Protein AF-A0A7W0MCD3-F1 (afdb_monomer_lite)

Structure (mmCIF, N/CA/C/O backbone):
data_AF-A0A7W0MCD3-F1
#
_entry.id   AF-A0A7W0MCD3-F1
#
loop_
_atom_site.group_PDB
_atom_site.id
_atom_site.type_symbol
_atom_site.label_atom_id
_atom_site.label_alt_id
_atom_site.label_comp_id
_atom_site.label_asym_id
_atom_site.label_entity_id
_atom_site.label_seq_id
_atom_site.pdbx_PDB_ins_code
_atom_site.Cartn_x
_atom_site.Cartn_y
_atom_site.Cartn_z
_atom_site.occupancy
_atom_site.B_iso_or_equiv
_atom_site.auth_seq_id
_atom_site.auth_comp_id
_atom_site.auth_asym_id
_atom_site.auth_atom_id
_atom_site.pdbx_PDB_model_num
ATOM 1 N N . MET A 1 1 ? 11.707 -10.683 2.579 1.00 75.00 1 MET A N 1
ATOM 2 C CA . MET A 1 1 ? 10.953 -9.428 2.777 1.00 75.00 1 MET A CA 1
ATOM 3 C C . MET A 1 1 ? 10.479 -8.941 1.427 1.00 75.00 1 MET A C 1
ATOM 5 O O . MET A 1 1 ? 11.231 -9.058 0.465 1.00 75.00 1 MET A O 1
ATOM 9 N N . ALA A 1 2 ? 9.241 -8.470 1.357 1.00 84.31 2 ALA A N 1
ATOM 10 C CA . ALA A 1 2 ? 8.635 -7.922 0.151 1.00 84.31 2 ALA A CA 1
ATOM 11 C C . ALA A 1 2 ? 8.062 -6.533 0.454 1.00 84.31 2 ALA A C 1
ATOM 13 O O . ALA A 1 2 ? 7.789 -6.209 1.611 1.00 84.31 2 ALA A O 1
ATOM 14 N N . THR A 1 3 ? 7.924 -5.722 -0.591 1.00 87.56 3 THR A N 1
ATOM 15 C CA . THR A 1 3 ? 7.435 -4.350 -0.483 1.00 87.56 3 THR A CA 1
ATOM 16 C C . THR A 1 3 ? 5.971 -4.292 -0.901 1.00 87.56 3 THR A C 1
ATOM 18 O O . THR A 1 3 ? 5.603 -4.843 -1.938 1.00 87.56 3 THR A O 1
ATOM 21 N N . PHE A 1 4 ? 5.144 -3.595 -0.127 1.00 87.81 4 PHE A N 1
ATOM 22 C CA . PHE A 1 4 ? 3.702 -3.495 -0.341 1.00 87.81 4 PHE A CA 1
ATOM 23 C C . PHE A 1 4 ? 3.248 -2.042 -0.305 1.00 87.81 4 PHE A C 1
ATOM 25 O O . PHE A 1 4 ? 3.748 -1.241 0.491 1.00 87.81 4 PHE A O 1
ATOM 32 N N . PHE A 1 5 ? 2.257 -1.718 -1.133 1.00 87.69 5 PHE A N 1
ATOM 33 C CA . PHE A 1 5 ? 1.532 -0.459 -1.046 1.00 87.69 5 PHE A CA 1
ATOM 34 C C . PHE A 1 5 ? 0.302 -0.646 -0.157 1.00 87.69 5 PHE A C 1
ATOM 36 O O . PHE A 1 5 ? -0.520 -1.525 -0.405 1.00 87.69 5 PHE A O 1
ATOM 43 N N . VAL A 1 6 ? 0.168 0.168 0.883 1.00 86.50 6 VAL A N 1
ATOM 44 C CA . VAL A 1 6 ? -0.907 0.060 1.875 1.00 86.50 6 VAL A CA 1
ATOM 45 C C . VAL A 1 6 ? -1.750 1.321 1.849 1.00 86.50 6 VAL A C 1
ATOM 47 O O . VAL A 1 6 ? -1.226 2.436 1.923 1.00 86.50 6 VAL A O 1
ATOM 50 N N . VAL A 1 7 ? -3.064 1.126 1.769 1.00 87.00 7 VAL A N 1
ATOM 51 C CA . VAL A 1 7 ? -4.065 2.187 1.845 1.00 87.00 7 VAL A CA 1
ATOM 52 C C . VAL A 1 7 ? -4.805 2.087 3.166 1.00 87.00 7 VAL A C 1
ATOM 54 O O . VAL A 1 7 ? -5.265 1.019 3.565 1.00 87.00 7 VAL A O 1
ATOM 57 N N . LEU A 1 8 ? -4.930 3.222 3.836 1.00 84.75 8 LEU A N 1
ATOM 58 C CA . LEU A 1 8 ? -5.547 3.350 5.143 1.00 84.75 8 LEU A CA 1
ATOM 59 C C . LEU A 1 8 ? -6.934 3.971 5.027 1.00 84.75 8 LEU A C 1
ATOM 61 O O . LEU A 1 8 ? -7.199 4.842 4.182 1.00 84.75 8 LEU A O 1
ATOM 65 N N . ASP A 1 9 ? -7.811 3.541 5.923 1.00 78.81 9 ASP A N 1
ATOM 66 C CA . ASP A 1 9 ? -9.093 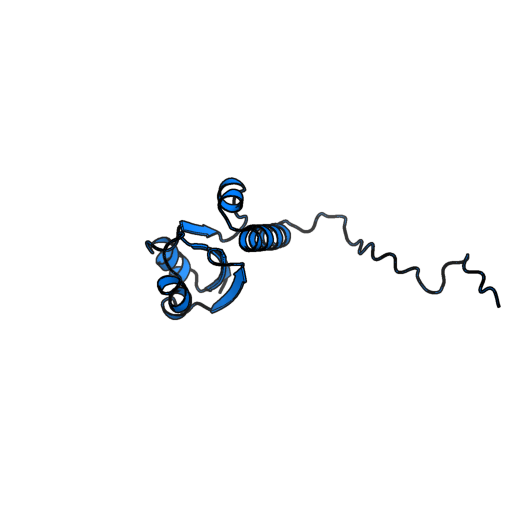4.195 6.120 1.00 78.81 9 ASP A CA 1
ATOM 67 C C . ASP A 1 9 ? -8.891 5.628 6.659 1.00 78.81 9 ASP A C 1
ATOM 69 O O . ASP A 1 9 ? -7.862 5.946 7.256 1.00 78.81 9 ASP A O 1
ATOM 73 N N . ALA A 1 10 ? -9.831 6.536 6.393 1.00 63.09 10 ALA A N 1
ATOM 74 C CA . ALA A 1 10 ? -9.677 7.974 6.655 1.00 63.09 10 ALA A CA 1
ATOM 75 C C . ALA A 1 10 ? -9.613 8.357 8.155 1.00 63.09 10 ALA A C 1
ATOM 77 O O . ALA A 1 10 ? -9.401 9.527 8.484 1.00 63.09 10 ALA A O 1
ATOM 78 N N . SER A 1 11 ? -9.790 7.392 9.060 1.00 55.97 11 SER A N 1
ATOM 79 C CA . SER A 1 11 ? -9.863 7.588 10.514 1.00 55.97 11 SER A CA 1
ATOM 80 C C . SER A 1 11 ? -8.472 7.736 11.181 1.00 55.97 11 SER A C 1
ATOM 82 O O . SER A 1 11 ? -7.464 7.288 10.639 1.00 55.97 11 SER A O 1
ATOM 84 N N . PRO A 1 12 ? -8.363 8.445 12.326 1.00 50.53 12 PRO A N 1
ATOM 85 C CA . PRO A 1 12 ? -7.273 9.385 12.599 1.00 50.53 12 PRO A CA 1
ATOM 86 C C . PRO A 1 12 ? -5.869 8.787 12.782 1.00 50.53 12 PRO A C 1
ATOM 88 O O . PRO A 1 12 ? -5.656 7.676 13.264 1.00 50.53 12 PRO A O 1
ATOM 91 N N . SER A 1 13 ? -4.903 9.648 12.458 1.00 52.38 13 SER A N 1
ATOM 92 C CA . SER A 1 13 ? -3.438 9.524 12.388 1.00 52.38 13 SER A CA 1
ATOM 93 C C . SER A 1 13 ? -2.691 8.764 13.496 1.00 52.38 13 SER A C 1
ATOM 95 O O . SER A 1 13 ? -1.501 8.508 13.313 1.00 52.38 13 SER A O 1
ATOM 97 N N . GLN A 1 14 ? -3.330 8.383 14.605 1.00 50.72 14 GLN A N 1
ATOM 98 C CA . GLN A 1 14 ? -2.691 7.600 15.671 1.00 50.72 14 GLN A CA 1
ATOM 99 C C . GLN A 1 14 ? -2.630 6.099 15.375 1.00 50.72 14 GLN A C 1
ATOM 101 O O . GLN A 1 14 ? -1.628 5.473 15.709 1.00 50.72 14 GLN A O 1
ATOM 106 N N . ALA A 1 15 ? -3.629 5.525 14.694 1.00 52.88 15 ALA A N 1
ATOM 107 C CA . ALA A 1 15 ? -3.581 4.107 14.321 1.00 52.88 15 ALA A CA 1
ATOM 108 C C . ALA A 1 15 ? -2.433 3.827 13.333 1.00 52.88 15 ALA A C 1
ATOM 110 O O . ALA A 1 15 ? -1.810 2.775 13.362 1.00 52.88 15 ALA A O 1
ATOM 111 N N . VAL A 1 16 ? -2.109 4.816 12.499 1.00 55.31 16 VAL A N 1
ATOM 112 C CA . VAL A 1 16 ? -1.177 4.704 11.372 1.00 55.31 16 VAL A CA 1
ATOM 113 C C . VAL A 1 16 ? 0.289 4.596 11.794 1.00 55.31 16 VAL A C 1
ATOM 115 O O . VAL A 1 16 ? 1.048 3.848 11.182 1.00 55.31 16 VAL A O 1
ATOM 118 N N . SER A 1 17 ? 0.704 5.334 12.826 1.00 55.50 17 SER A N 1
ATOM 119 C CA . SER A 1 17 ? 2.122 5.412 13.205 1.00 55.50 17 SER A CA 1
ATOM 120 C C . SER A 1 17 ? 2.658 4.125 13.841 1.00 55.50 17 SER A C 1
ATOM 122 O O . SER A 1 17 ? 3.862 3.899 13.788 1.00 55.50 17 SER A O 1
ATOM 124 N N . ASN A 1 18 ? 1.785 3.260 14.370 1.00 62.53 18 ASN A N 1
ATOM 125 C CA . ASN A 1 18 ? 2.191 2.021 15.042 1.00 62.53 18 ASN A CA 1
ATOM 126 C C . ASN A 1 18 ? 1.988 0.757 14.198 1.00 62.53 18 ASN A C 1
ATOM 128 O O . ASN A 1 18 ? 2.484 -0.293 14.581 1.00 62.53 18 ASN A O 1
ATOM 132 N N . ILE A 1 19 ? 1.314 0.836 13.044 1.00 67.06 19 ILE A N 1
ATOM 133 C CA . ILE A 1 19 ? 1.012 -0.351 12.227 1.00 67.06 19 ILE A CA 1
ATOM 134 C C . ILE A 1 19 ? 2.285 -1.090 11.801 1.00 67.06 19 ILE A C 1
ATOM 136 O O . ILE A 1 19 ? 2.340 -2.305 11.918 1.00 67.06 19 ILE A O 1
ATOM 140 N N . ALA A 1 20 ? 3.314 -0.375 11.342 1.00 64.25 20 ALA A N 1
ATOM 141 C CA . ALA A 1 20 ? 4.553 -1.014 10.899 1.00 64.25 20 ALA A CA 1
ATOM 142 C C . ALA A 1 20 ? 5.360 -1.612 12.063 1.00 64.25 20 ALA A C 1
ATOM 144 O O . ALA A 1 20 ? 5.896 -2.705 11.926 1.00 64.25 20 ALA A O 1
ATOM 145 N N . ALA A 1 21 ? 5.391 -0.936 13.216 1.00 67.31 21 ALA A N 1
ATOM 146 C CA . ALA A 1 21 ? 6.069 -1.449 14.406 1.00 67.31 21 ALA A CA 1
ATOM 147 C C . ALA A 1 21 ? 5.410 -2.728 14.951 1.00 67.31 21 ALA A C 1
ATOM 149 O O . ALA A 1 21 ? 6.092 -3.577 15.510 1.00 67.31 21 ALA A O 1
ATOM 150 N N . ASP A 1 22 ? 4.097 -2.866 14.770 1.00 70.31 22 ASP A N 1
ATOM 151 C CA . ASP A 1 22 ? 3.305 -3.973 15.310 1.00 70.31 22 ASP A CA 1
ATOM 152 C C . ASP A 1 22 ? 3.381 -5.256 14.460 1.00 70.31 22 ASP A C 1
ATOM 154 O O . ASP A 1 22 ? 3.079 -6.333 14.955 1.00 70.31 22 ASP A O 1
ATOM 158 N N . ILE A 1 23 ? 3.791 -5.152 13.190 1.00 71.88 23 ILE A N 1
ATOM 159 C CA . ILE A 1 23 ? 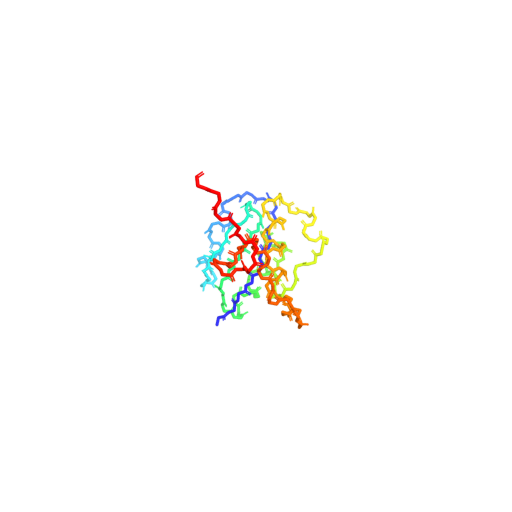3.853 -6.272 12.227 1.00 71.88 23 ILE A CA 1
ATOM 160 C C . ILE A 1 23 ? 5.284 -6.622 11.792 1.00 71.88 23 ILE A C 1
ATOM 162 O O . ILE A 1 23 ? 5.482 -7.184 10.716 1.00 71.88 23 ILE A O 1
ATOM 166 N N . ASP A 1 24 ? 6.285 -6.232 12.590 1.00 76.56 24 ASP A N 1
ATOM 167 C CA . ASP A 1 24 ? 7.717 -6.352 12.252 1.00 76.56 24 ASP A CA 1
ATOM 168 C C . ASP A 1 24 ? 8.038 -5.812 10.838 1.00 76.56 24 ASP A C 1
ATOM 170 O O . ASP A 1 24 ? 8.823 -6.358 10.059 1.00 76.56 24 ASP A O 1
ATOM 174 N N . GLY A 1 25 ? 7.344 -4.735 10.465 1.00 79.62 25 GLY A N 1
ATOM 175 C CA . GLY A 1 25 ? 7.433 -4.091 9.165 1.00 79.62 25 GLY A CA 1
ATOM 176 C C . GLY A 1 25 ? 8.174 -2.763 9.236 1.00 79.62 25 GLY A C 1
ATOM 177 O O . GLY A 1 25 ? 8.227 -2.081 10.261 1.00 79.62 25 GLY A O 1
ATOM 178 N N . ARG A 1 26 ? 8.712 -2.326 8.099 1.00 85.44 26 ARG A N 1
ATOM 179 C CA . ARG A 1 26 ? 9.373 -1.026 7.970 1.00 85.44 26 ARG A CA 1
ATOM 180 C C . ARG A 1 26 ? 8.636 -0.151 6.971 1.00 85.44 26 ARG A C 1
ATOM 182 O O . ARG A 1 26 ? 8.581 -0.474 5.791 1.00 85.44 26 ARG A O 1
ATOM 189 N N . VAL A 1 27 ? 8.144 1.008 7.407 1.00 85.31 27 VAL A N 1
ATOM 190 C CA . VAL A 1 27 ? 7.666 2.036 6.467 1.00 85.31 27 VAL A CA 1
ATOM 191 C C . VAL A 1 27 ? 8.864 2.606 5.714 1.00 85.31 27 VAL A C 1
ATOM 193 O O . VAL A 1 27 ? 9.780 3.151 6.330 1.00 85.31 27 VAL A O 1
ATOM 196 N N . THR A 1 28 ? 8.863 2.496 4.388 1.00 86.69 28 THR A N 1
ATOM 197 C CA . THR A 1 28 ? 9.910 3.082 3.540 1.00 86.69 28 THR A CA 1
ATOM 198 C C . THR A 1 28 ? 9.515 4.461 3.039 1.00 86.69 28 THR A C 1
ATOM 200 O O . THR A 1 28 ? 10.359 5.351 2.981 1.00 86.69 28 THR A O 1
ATOM 203 N N . HIS A 1 29 ? 8.240 4.653 2.694 1.00 86.75 29 HIS A N 1
ATOM 204 C CA . HIS A 1 29 ? 7.716 5.921 2.193 1.00 86.75 29 HIS A CA 1
ATOM 205 C C . HIS A 1 29 ? 6.300 6.164 2.707 1.00 86.75 29 HIS A C 1
ATOM 207 O O . HIS A 1 29 ? 5.502 5.237 2.852 1.00 86.75 29 HIS A O 1
ATOM 213 N N . ARG A 1 30 ? 5.974 7.437 2.933 1.00 86.56 30 ARG A N 1
ATOM 214 C CA . ARG A 1 30 ? 4.629 7.892 3.283 1.00 86.56 30 ARG A CA 1
ATOM 215 C C . ARG A 1 30 ? 4.176 8.945 2.287 1.00 86.56 30 ARG A C 1
ATOM 217 O O . ARG A 1 30 ? 4.884 9.921 2.055 1.00 86.56 30 ARG A O 1
ATOM 224 N N . TYR A 1 31 ? 2.985 8.744 1.744 1.00 85.06 31 TYR A N 1
ATOM 225 C CA . TYR A 1 31 ? 2.352 9.630 0.782 1.00 85.06 31 TYR A CA 1
ATOM 226 C C . TYR A 1 31 ? 1.046 10.137 1.383 1.00 85.06 31 TYR A C 1
ATOM 228 O O . TYR A 1 31 ? 0.046 9.424 1.463 1.00 85.06 31 TYR A O 1
ATOM 236 N N . GLY A 1 32 ? 1.085 11.371 1.879 1.00 81.56 32 GLY A N 1
ATOM 237 C CA . GLY A 1 32 ? -0.069 11.974 2.530 1.00 81.56 32 GLY A CA 1
ATOM 238 C C . GLY A 1 32 ? -0.482 11.253 3.816 1.00 81.56 32 GLY A C 1
ATOM 239 O O . GLY A 1 32 ? 0.344 10.739 4.586 1.00 81.56 32 GLY A O 1
ATOM 240 N N . ARG A 1 33 ? -1.789 11.258 4.090 1.00 80.50 33 ARG A N 1
ATOM 241 C CA . ARG A 1 33 ? -2.336 10.684 5.335 1.00 80.50 33 ARG A CA 1
ATOM 242 C C . ARG A 1 33 ? -2.687 9.207 5.217 1.00 80.50 33 ARG A C 1
ATOM 244 O O . ARG A 1 33 ? -2.631 8.521 6.236 1.00 80.50 33 ARG A O 1
ATOM 251 N N . ARG A 1 34 ? -3.033 8.749 4.011 1.00 84.06 34 ARG A N 1
ATOM 252 C CA . ARG A 1 34 ? -3.704 7.461 3.782 1.00 84.06 34 ARG A CA 1
ATOM 253 C C . ARG A 1 34 ? -2.892 6.451 2.978 1.00 84.06 34 ARG A C 1
ATOM 255 O O . ARG A 1 34 ? -3.310 5.304 2.921 1.00 84.06 34 ARG A O 1
ATOM 262 N N . ALA A 1 35 ? -1.767 6.834 2.375 1.00 86.62 35 ALA A N 1
ATOM 263 C CA . ALA A 1 35 ? -0.965 5.929 1.556 1.00 86.62 35 ALA A CA 1
ATOM 264 C C . ALA A 1 35 ? 0.447 5.735 2.123 1.00 86.62 35 ALA A C 1
ATOM 266 O O . ALA A 1 35 ? 1.140 6.688 2.493 1.00 86.62 35 ALA A O 1
ATOM 267 N N . LEU A 1 36 ? 0.882 4.479 2.179 1.00 88.25 36 LEU A N 1
ATOM 268 C CA . LEU A 1 36 ? 2.180 4.067 2.705 1.00 88.25 36 LEU A CA 1
ATOM 269 C C . LEU A 1 36 ? 2.808 3.011 1.799 1.00 88.25 36 LEU A C 1
ATOM 271 O O . LEU A 1 36 ? 2.109 2.200 1.198 1.00 88.25 36 LEU A O 1
ATOM 275 N N . ILE A 1 37 ? 4.136 2.981 1.771 1.00 88.94 37 ILE A N 1
ATOM 276 C CA . ILE A 1 37 ? 4.906 1.849 1.261 1.00 88.94 37 ILE A CA 1
ATOM 277 C C . ILE A 1 37 ? 5.636 1.225 2.440 1.00 88.94 37 ILE A C 1
ATOM 279 O O . ILE A 1 37 ? 6.341 1.921 3.179 1.00 88.94 37 ILE A O 1
ATOM 283 N N . ILE A 1 38 ? 5.479 -0.081 2.601 1.00 88.06 38 ILE A N 1
ATOM 284 C CA . ILE A 1 38 ? 6.089 -0.848 3.683 1.00 88.06 38 ILE A CA 1
ATOM 285 C C . ILE A 1 38 ? 6.907 -2.010 3.126 1.00 88.06 38 ILE A C 1
ATOM 287 O O . ILE A 1 38 ? 6.523 -2.611 2.127 1.00 88.06 38 ILE A O 1
ATOM 291 N N . ASP A 1 39 ? 8.000 -2.344 3.797 1.00 88.56 39 ASP A N 1
ATOM 292 C CA . ASP A 1 39 ? 8.705 -3.612 3.642 1.00 88.56 39 ASP A CA 1
ATOM 293 C C . ASP A 1 39 ? 8.296 -4.522 4.796 1.00 88.56 39 ASP A C 1
ATOM 295 O O . ASP A 1 39 ? 8.448 -4.148 5.959 1.00 88.56 39 ASP A O 1
ATOM 299 N N . ALA A 1 40 ? 7.764 -5.701 4.491 1.00 86.25 40 ALA A N 1
ATOM 300 C CA . ALA A 1 40 ? 7.284 -6.634 5.504 1.00 86.25 40 ALA A CA 1
ATOM 301 C C . ALA A 1 40 ? 7.520 -8.100 5.098 1.00 86.25 40 ALA A C 1
ATOM 303 O O . ALA A 1 40 ? 7.844 -8.420 3.944 1.00 86.25 40 ALA A O 1
ATOM 304 N N . GLY A 1 41 ? 7.400 -9.005 6.073 1.00 84.19 41 GLY A N 1
ATOM 305 C CA . GLY A 1 41 ? 7.304 -10.447 5.832 1.00 84.19 41 GLY A CA 1
ATOM 306 C C . GLY A 1 41 ? 5.993 -10.828 5.134 1.00 84.19 41 GLY A C 1
ATOM 307 O O . GLY A 1 41 ? 5.060 -10.032 5.077 1.00 84.19 41 GLY A O 1
ATOM 308 N N . ALA A 1 42 ? 5.914 -12.045 4.592 1.00 78.06 42 ALA A N 1
ATOM 309 C CA . ALA A 1 42 ? 4.688 -12.524 3.944 1.00 78.06 42 ALA A CA 1
ATOM 310 C C . ALA A 1 42 ? 3.524 -12.660 4.945 1.00 78.06 42 ALA A C 1
ATOM 312 O O . ALA A 1 42 ? 2.392 -12.317 4.615 1.00 78.06 42 ALA A O 1
ATOM 313 N N . ASP A 1 43 ? 3.814 -13.089 6.175 1.00 80.75 43 ASP A N 1
ATOM 314 C CA . ASP A 1 43 ? 2.824 -13.237 7.249 1.00 80.75 43 ASP A CA 1
ATOM 315 C C . ASP A 1 43 ? 2.280 -11.881 7.726 1.00 80.75 43 ASP A C 1
ATOM 317 O O . ASP A 1 43 ? 1.075 -11.705 7.901 1.00 80.75 43 ASP A O 1
ATOM 321 N N . ALA A 1 44 ? 3.152 -10.875 7.796 1.00 79.19 44 ALA A N 1
ATOM 322 C CA . ALA A 1 44 ? 2.809 -9.517 8.205 1.00 79.19 44 ALA A CA 1
ATOM 323 C C . ALA A 1 44 ? 1.765 -8.847 7.286 1.00 79.19 44 ALA A C 1
ATOM 325 O O . ALA A 1 44 ? 0.978 -8.011 7.726 1.00 79.19 44 ALA A O 1
ATOM 326 N N . VAL A 1 45 ? 1.706 -9.227 6.005 1.00 76.38 45 VAL A N 1
ATOM 327 C CA . VAL A 1 45 ? 0.701 -8.729 5.045 1.00 76.38 45 VAL A CA 1
ATOM 328 C C . VAL A 1 45 ? -0.701 -9.204 5.393 1.00 76.38 45 VAL A C 1
ATOM 330 O O . VAL A 1 45 ? -1.656 -8.432 5.286 1.00 76.38 45 VAL A O 1
ATOM 333 N N . TRP A 1 46 ? -0.827 -10.467 5.802 1.00 79.94 46 TRP A N 1
ATOM 334 C CA . TRP A 1 46 ? -2.107 -11.032 6.213 1.00 79.94 46 TRP A CA 1
ATOM 335 C C . TRP A 1 46 ? -2.631 -10.329 7.458 1.00 79.94 46 TRP A C 1
ATOM 337 O O . TRP A 1 46 ? -3.794 -9.928 7.500 1.00 79.94 46 TRP A O 1
ATOM 347 N N . GLU A 1 47 ? -1.751 -10.099 8.430 1.00 82.12 47 GLU A N 1
ATOM 348 C CA . GLU A 1 47 ? -2.095 -9.375 9.652 1.00 82.12 47 GLU A CA 1
ATOM 349 C C . GLU A 1 47 ? -2.478 -7.920 9.376 1.00 82.12 47 GLU A C 1
ATOM 351 O O . GLU A 1 47 ? -3.398 -7.397 9.999 1.00 82.12 47 GLU A O 1
ATOM 356 N N . LEU A 1 48 ? -1.821 -7.267 8.413 1.00 80.25 48 LEU A N 1
ATOM 357 C CA . LEU A 1 48 ? -2.172 -5.917 7.977 1.00 80.25 48 LEU A CA 1
ATOM 358 C C . LEU A 1 48 ? -3.543 -5.838 7.322 1.00 80.25 48 LEU A C 1
ATOM 360 O O . LEU A 1 48 ? -4.315 -4.944 7.658 1.00 80.25 48 LEU A O 1
ATOM 364 N N . GLY A 1 49 ? -3.844 -6.754 6.401 1.00 80.31 49 GLY A N 1
ATOM 365 C CA . GLY A 1 49 ? -5.131 -6.788 5.708 1.00 80.31 49 GLY A CA 1
ATOM 366 C C . GLY A 1 49 ? -6.311 -7.036 6.652 1.00 80.31 49 GLY A C 1
ATOM 367 O O . GLY A 1 49 ? -7.420 -6.598 6.368 1.00 80.31 49 GLY A O 1
ATOM 368 N N . ALA A 1 50 ? -6.072 -7.683 7.795 1.00 82.69 50 ALA A N 1
ATOM 369 C CA . ALA A 1 50 ? -7.083 -7.912 8.823 1.00 82.69 50 ALA A CA 1
ATOM 370 C C . ALA A 1 50 ? -7.353 -6.686 9.719 1.00 82.69 50 ALA A C 1
ATOM 372 O O . ALA A 1 50 ? -8.280 -6.716 10.533 1.00 82.69 50 ALA A O 1
ATOM 373 N N . ARG A 1 51 ? -6.566 -5.603 9.614 1.00 81.31 51 ARG A N 1
ATOM 374 C CA . ARG A 1 51 ? -6.727 -4.434 10.492 1.00 81.31 51 ARG A CA 1
ATOM 375 C C . ARG A 1 51 ? -7.887 -3.549 10.036 1.00 81.31 51 ARG A C 1
ATOM 377 O O . ARG A 1 51 ? -7.883 -3.108 8.892 1.00 81.31 51 ARG A O 1
ATOM 384 N N . PRO A 1 52 ? -8.774 -3.118 10.952 1.00 77.81 52 PRO A N 1
ATOM 385 C CA . PRO A 1 52 ? -9.867 -2.195 10.626 1.00 77.81 52 PRO A CA 1
ATOM 386 C C . PRO A 1 52 ? -9.414 -0.852 10.032 1.00 77.81 52 PRO A C 1
ATOM 388 O O . PRO A 1 52 ? -10.171 -0.198 9.326 1.00 77.81 52 PRO A O 1
ATOM 391 N N . ALA A 1 53 ? -8.184 -0.423 10.334 1.00 81.19 53 ALA A N 1
ATOM 392 C CA . ALA A 1 53 ? -7.614 0.824 9.827 1.00 81.19 53 ALA A CA 1
ATOM 393 C C . ALA A 1 53 ? -7.006 0.695 8.417 1.00 81.19 53 ALA A C 1
ATOM 395 O O . ALA A 1 53 ? -6.614 1.705 7.830 1.00 81.19 53 ALA A O 1
ATOM 396 N N . VAL A 1 54 ? -6.887 -0.522 7.881 1.00 85.44 54 VAL A N 1
ATOM 397 C CA . VAL A 1 54 ? -6.319 -0.796 6.560 1.00 85.44 54 VAL A CA 1
ATOM 398 C C . VAL A 1 54 ? -7.465 -1.056 5.591 1.00 85.44 54 VAL A C 1
ATOM 400 O O . VAL A 1 54 ? -8.220 -2.009 5.729 1.00 85.44 54 VAL A O 1
ATOM 403 N N . SER A 1 55 ? -7.584 -0.189 4.592 1.00 85.88 55 SER A N 1
ATOM 404 C CA . SER A 1 55 ? -8.578 -0.320 3.527 1.00 85.88 55 SER A CA 1
ATOM 405 C C . SER A 1 55 ? -8.108 -1.283 2.432 1.00 85.88 55 SER A C 1
ATOM 407 O O . SER A 1 55 ? -8.934 -1.911 1.774 1.00 85.88 55 SER A O 1
ATOM 409 N N . GLY A 1 56 ? -6.793 -1.437 2.247 1.00 87.88 56 GLY A N 1
ATOM 410 C CA . GLY A 1 56 ? -6.245 -2.433 1.330 1.00 87.88 56 GLY A CA 1
ATOM 411 C C . GLY A 1 56 ? -4.724 -2.544 1.375 1.00 87.88 56 GLY A C 1
ATOM 412 O O . GLY A 1 56 ? -4.024 -1.584 1.706 1.00 87.88 56 GLY A O 1
ATOM 413 N N . VAL A 1 57 ? -4.219 -3.722 1.004 1.00 89.88 57 VAL A N 1
ATOM 414 C CA . VAL A 1 57 ? -2.788 -4.008 0.838 1.00 89.88 57 VAL A CA 1
ATOM 415 C C . VAL A 1 57 ? -2.552 -4.539 -0.571 1.00 89.88 57 VAL A C 1
ATOM 417 O O . VAL A 1 57 ? -3.174 -5.513 -0.990 1.00 89.88 57 VAL A O 1
ATOM 420 N N . PHE A 1 58 ? -1.649 -3.897 -1.306 1.00 90.62 58 PHE A N 1
ATOM 421 C CA . PHE A 1 58 ? -1.406 -4.152 -2.721 1.00 90.62 58 PHE A CA 1
ATOM 422 C C . PHE A 1 58 ? 0.060 -4.567 -2.931 1.00 90.62 58 PHE A C 1
ATOM 424 O O . PHE A 1 58 ? 0.957 -3.727 -2.821 1.00 90.62 58 PHE A O 1
ATOM 431 N N . PRO A 1 59 ? 0.333 -5.850 -3.237 1.00 87.94 59 PRO A N 1
ATOM 432 C CA . PRO A 1 59 ? 1.690 -6.332 -3.514 1.00 87.94 59 PRO A CA 1
ATOM 433 C C . PRO A 1 59 ? 2.209 -5.917 -4.896 1.00 87.94 59 PRO A C 1
ATOM 435 O O . PRO A 1 59 ? 3.411 -5.903 -5.129 1.00 87.94 59 PRO A O 1
ATOM 438 N N . MET A 1 60 ? 1.303 -5.597 -5.822 1.00 88.38 60 MET A N 1
ATOM 439 C CA . MET A 1 60 ? 1.619 -5.188 -7.191 1.00 88.38 60 MET A CA 1
ATOM 440 C C . MET A 1 60 ? 0.870 -3.895 -7.518 1.00 88.38 60 MET A C 1
ATOM 442 O O . MET A 1 60 ? 0.975 -2.927 -6.779 1.00 88.38 60 MET A O 1
ATOM 446 N N . ILE A 1 61 ? 0.109 -3.850 -8.607 1.00 90.75 61 ILE A N 1
ATOM 447 C CA . ILE A 1 61 ? -0.587 -2.645 -9.055 1.00 90.75 61 ILE A CA 1
ATOM 448 C C . ILE A 1 61 ? -1.732 -2.276 -8.104 1.00 90.75 61 ILE A C 1
ATOM 450 O O . ILE A 1 61 ? -2.549 -3.121 -7.739 1.00 90.75 61 ILE A O 1
ATOM 454 N N . VAL A 1 62 ? -1.808 -0.992 -7.754 1.00 90.88 62 VAL A N 1
ATOM 455 C CA . VAL A 1 62 ? -2.942 -0.380 -7.055 1.00 90.88 62 VAL A CA 1
ATOM 456 C C . VAL A 1 62 ? -4.032 -0.052 -8.087 1.00 90.88 62 VAL A C 1
ATOM 458 O O . VAL A 1 62 ? -3.746 0.699 -9.029 1.00 90.88 62 VAL A O 1
ATOM 461 N N . PRO A 1 63 ? -5.262 -0.581 -7.947 1.00 90.75 63 PRO A N 1
ATOM 462 C CA . PRO A 1 63 ? -6.364 -0.322 -8.875 1.00 90.75 63 PRO A CA 1
ATOM 463 C C . PRO A 1 63 ? -6.758 1.158 -8.949 1.00 90.75 63 PRO A C 1
ATOM 465 O O . PRO A 1 63 ? -6.750 1.863 -7.940 1.00 90.75 63 PRO A O 1
ATOM 468 N N . ALA A 1 64 ? -7.169 1.625 -10.132 1.00 89.25 64 ALA A N 1
ATOM 469 C CA . ALA A 1 64 ? -7.517 3.032 -10.364 1.00 89.25 64 ALA A CA 1
ATOM 470 C C . ALA A 1 64 ? -8.667 3.536 -9.466 1.00 89.25 64 ALA A C 1
ATOM 472 O O . ALA A 1 64 ? -8.649 4.686 -9.033 1.00 89.25 64 ALA A O 1
ATOM 473 N N . GLU A 1 65 ? -9.626 2.668 -9.136 1.00 90.88 65 GLU A N 1
ATOM 474 C CA . GLU A 1 65 ? -10.737 2.970 -8.219 1.00 90.88 65 GLU A CA 1
ATOM 475 C C . GLU A 1 65 ? -10.269 3.286 -6.791 1.00 90.88 65 GLU A C 1
ATOM 477 O O . GLU A 1 65 ? -10.872 4.108 -6.105 1.00 90.88 65 GLU A O 1
ATOM 482 N N . VAL A 1 66 ? -9.170 2.666 -6.355 1.00 89.31 66 VAL A N 1
ATOM 483 C CA . VAL A 1 66 ? -8.554 2.915 -5.049 1.00 89.31 66 VAL A CA 1
ATOM 484 C C . VAL A 1 66 ? -7.746 4.204 -5.110 1.00 89.31 66 VAL A C 1
ATOM 486 O O . VAL A 1 66 ? -7.854 5.036 -4.214 1.00 89.31 66 VAL A O 1
ATOM 489 N N . VAL A 1 67 ? -6.989 4.410 -6.195 1.00 89.69 67 VAL A N 1
ATOM 490 C CA . VAL A 1 67 ? -6.211 5.639 -6.416 1.00 89.69 67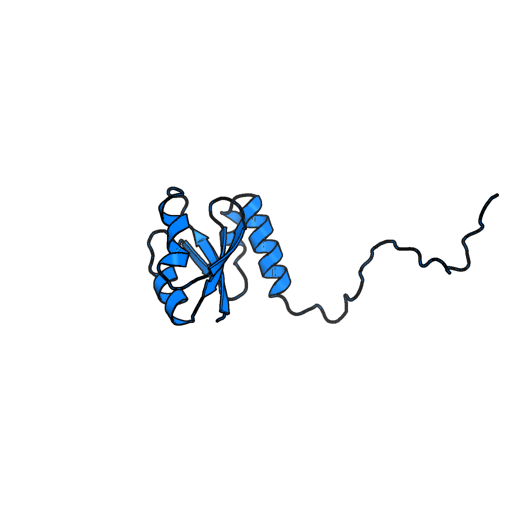 VAL A CA 1
ATOM 491 C C . VAL A 1 67 ? -7.108 6.876 -6.376 1.00 89.69 67 VAL A C 1
ATOM 493 O O . VAL A 1 67 ? -6.766 7.846 -5.707 1.00 89.69 67 VAL A O 1
ATOM 496 N N . ALA A 1 68 ? -8.281 6.829 -7.011 1.00 88.31 68 ALA A N 1
ATOM 497 C CA . ALA A 1 68 ? -9.229 7.945 -7.040 1.00 88.31 68 ALA A CA 1
ATOM 498 C C . ALA A 1 68 ? -9.759 8.362 -5.651 1.00 88.31 68 ALA A C 1
ATOM 500 O O . ALA A 1 68 ? -10.232 9.484 -5.492 1.00 88.31 68 ALA A O 1
ATOM 501 N N . GLN A 1 69 ? -9.670 7.486 -4.644 1.00 86.81 69 GLN A N 1
ATOM 502 C CA . GLN A 1 69 ? -10.113 7.752 -3.269 1.00 86.81 69 GLN A CA 1
ATOM 503 C C . GLN A 1 69 ? -9.002 8.325 -2.370 1.00 86.81 69 GLN A C 1
ATOM 505 O O . GLN A 1 69 ? -9.258 8.673 -1.210 1.00 86.81 69 GLN A O 1
ATOM 510 N N . LEU A 1 70 ? -7.767 8.402 -2.877 1.00 86.31 70 LEU A N 1
ATOM 511 C CA . LEU A 1 70 ? -6.619 8.955 -2.163 1.00 86.31 70 LEU A CA 1
ATOM 512 C C . LEU A 1 70 ? -6.551 10.481 -2.297 1.00 86.31 70 LEU A C 1
ATOM 514 O O . LEU A 1 70 ? -7.060 11.070 -3.251 1.00 86.31 70 LEU A O 1
ATOM 518 N N . ASP A 1 71 ? -5.868 11.109 -1.340 1.00 88.25 71 ASP A N 1
ATOM 519 C CA . ASP A 1 71 ? -5.439 12.502 -1.439 1.00 88.25 71 ASP A CA 1
ATOM 520 C C . ASP A 1 71 ? -4.398 12.682 -2.557 1.00 88.25 71 ASP A C 1
ATOM 522 O O . ASP A 1 71 ? -3.784 11.717 -3.006 1.00 88.25 71 ASP A O 1
ATOM 526 N N . GLU A 1 72 ? -4.168 13.921 -2.999 1.00 89.12 72 GLU A N 1
ATOM 527 C CA . GLU A 1 72 ? -3.252 14.243 -4.110 1.00 89.12 72 GLU A CA 1
ATOM 528 C C . GLU A 1 72 ? -1.862 13.601 -3.935 1.00 89.12 72 GLU A C 1
ATOM 530 O O . GLU A 1 72 ? -1.313 12.992 -4.855 1.00 89.12 72 GLU A O 1
ATOM 535 N N . ALA A 1 73 ? -1.323 13.645 -2.713 1.00 88.00 73 ALA A N 1
ATOM 536 C CA . ALA A 1 73 ? -0.062 12.992 -2.385 1.00 88.00 73 ALA A CA 1
ATOM 537 C C . ALA A 1 73 ? -0.142 11.460 -2.520 1.00 88.00 73 ALA A C 1
ATOM 539 O O . ALA A 1 73 ? 0.774 10.845 -3.069 1.00 88.00 73 ALA A O 1
ATOM 540 N N . GLY A 1 74 ? -1.225 10.836 -2.045 1.00 87.50 74 GLY A N 1
ATOM 541 C CA . GLY A 1 74 ? -1.459 9.400 -2.179 1.00 87.50 74 GLY A CA 1
ATOM 542 C C . GLY A 1 74 ? -1.644 8.959 -3.632 1.00 87.50 74 GLY A C 1
ATOM 543 O O . GLY A 1 74 ? -1.113 7.916 -4.018 1.00 87.50 74 GLY A O 1
ATOM 544 N N . GLN A 1 75 ? -2.299 9.776 -4.461 1.00 91.88 75 GLN A N 1
ATOM 545 C CA . GLN A 1 75 ? -2.417 9.549 -5.904 1.00 91.88 75 GLN A CA 1
ATOM 546 C C . GLN A 1 75 ? -1.043 9.542 -6.580 1.00 91.88 75 GLN A C 1
ATOM 548 O O . GLN A 1 75 ? -0.730 8.622 -7.338 1.00 91.88 75 GLN A O 1
ATOM 553 N N . LEU A 1 76 ? -0.187 10.515 -6.248 1.00 90.75 76 LEU A N 1
ATOM 554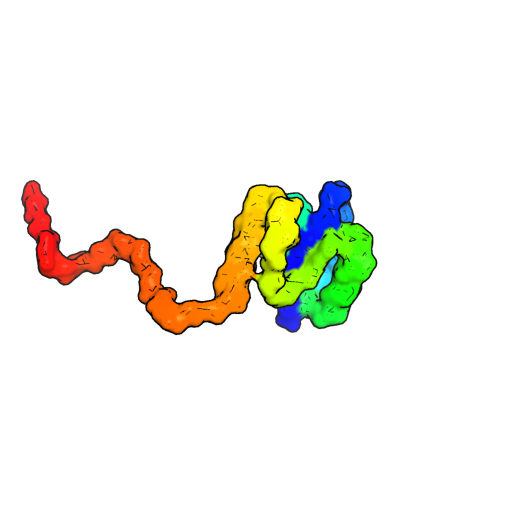 C CA . LEU A 1 76 ? 1.188 10.582 -6.746 1.00 90.75 76 LEU A CA 1
ATOM 555 C C . LEU A 1 76 ? 2.020 9.370 -6.295 1.00 90.75 76 LEU A C 1
ATOM 557 O O . LEU A 1 76 ? 2.756 8.787 -7.094 1.00 90.75 76 LEU A O 1
ATOM 561 N N . GLY A 1 77 ? 1.866 8.949 -5.038 1.00 89.81 77 GLY A N 1
ATOM 562 C CA . GLY A 1 77 ? 2.507 7.748 -4.503 1.00 89.81 77 GLY A CA 1
ATOM 563 C C . GLY A 1 77 ? 2.087 6.476 -5.238 1.00 89.81 77 GLY A C 1
ATOM 564 O O . GLY A 1 77 ? 2.942 5.689 -5.645 1.00 89.81 77 GLY A O 1
ATOM 565 N N . ALA A 1 78 ? 0.783 6.293 -5.461 1.00 90.12 78 ALA A N 1
ATOM 566 C CA . ALA A 1 78 ? 0.251 5.141 -6.182 1.00 90.12 78 ALA A CA 1
ATOM 567 C C . ALA A 1 78 ? 0.684 5.132 -7.656 1.00 90.12 78 ALA A C 1
ATOM 569 O O . ALA A 1 78 ? 1.045 4.081 -8.183 1.00 90.12 78 ALA A O 1
ATOM 570 N N . ALA A 1 79 ? 0.724 6.295 -8.315 1.00 90.00 79 ALA A N 1
ATOM 571 C CA . ALA A 1 79 ? 1.232 6.419 -9.679 1.00 90.00 79 ALA A CA 1
ATOM 572 C C . ALA A 1 79 ? 2.718 6.032 -9.769 1.00 90.00 79 ALA A C 1
ATOM 574 O O . ALA A 1 79 ? 3.101 5.234 -10.627 1.00 90.00 79 ALA A O 1
ATOM 575 N N . ALA A 1 80 ? 3.550 6.538 -8.851 1.00 88.88 80 ALA A N 1
ATOM 576 C CA . ALA A 1 80 ? 4.970 6.198 -8.784 1.00 88.88 80 ALA A CA 1
ATOM 577 C C . ALA A 1 80 ? 5.195 4.708 -8.487 1.00 88.88 80 ALA A C 1
ATOM 579 O O . ALA A 1 80 ? 6.088 4.088 -9.065 1.00 88.88 80 ALA A O 1
ATOM 580 N N . TRP A 1 81 ? 4.379 4.124 -7.609 1.00 90.50 81 TRP A N 1
ATOM 581 C CA . TRP A 1 81 ? 4.403 2.697 -7.311 1.00 90.50 81 TRP A CA 1
ATOM 582 C C . TRP A 1 81 ? 4.025 1.855 -8.536 1.00 90.50 81 TRP A C 1
ATOM 584 O O . TRP A 1 81 ? 4.810 1.012 -8.967 1.00 90.50 81 TRP A O 1
ATOM 594 N N . ASN A 1 82 ? 2.883 2.137 -9.165 1.00 91.38 82 ASN A N 1
ATOM 595 C CA . ASN A 1 82 ? 2.405 1.412 -10.344 1.00 91.38 82 ASN A CA 1
ATOM 596 C C . ASN A 1 82 ? 3.387 1.497 -11.524 1.00 91.38 82 ASN A C 1
ATOM 598 O O . ASN A 1 82 ? 3.579 0.517 -12.248 1.00 91.38 82 ASN A O 1
ATOM 602 N N . ALA A 1 83 ? 4.058 2.641 -11.692 1.00 87.25 83 ALA A N 1
ATOM 603 C CA . ALA A 1 83 ? 5.103 2.815 -12.698 1.00 87.25 83 ALA A CA 1
ATOM 604 C C . ALA A 1 83 ? 6.317 1.898 -12.459 1.00 87.25 83 ALA A C 1
ATOM 606 O O . ALA A 1 83 ? 6.900 1.411 -13.423 1.00 87.25 83 ALA A O 1
ATOM 607 N N . ARG A 1 84 ? 6.679 1.626 -11.195 1.00 84.56 84 ARG A N 1
ATOM 608 C CA . ARG A 1 84 ? 7.777 0.708 -10.828 1.00 84.56 84 ARG A CA 1
ATOM 609 C C . ARG A 1 84 ? 7.413 -0.765 -11.009 1.00 84.56 84 ARG A C 1
ATOM 611 O O . ARG A 1 84 ? 8.298 -1.566 -11.282 1.00 84.56 84 ARG A O 1
ATOM 618 N N . GLN A 1 85 ? 6.138 -1.110 -10.834 1.00 82.75 85 GLN A N 1
ATOM 619 C CA . GLN A 1 85 ? 5.636 -2.483 -10.979 1.00 82.75 85 GLN A CA 1
ATOM 620 C C . GLN A 1 85 ? 5.341 -2.860 -12.435 1.00 82.75 85 GLN A C 1
ATOM 622 O O . GLN A 1 85 ? 5.240 -4.037 -12.775 1.00 82.75 85 GLN A O 1
ATOM 627 N N . SER A 1 86 ? 5.198 -1.866 -13.310 1.00 71.88 86 SER A N 1
ATOM 628 C CA . SER A 1 86 ? 5.073 -2.114 -14.740 1.00 71.88 86 SER A CA 1
ATOM 629 C C . SER A 1 86 ? 6.414 -2.618 -15.285 1.00 71.88 86 SER A C 1
ATOM 631 O O . SER A 1 86 ? 7.447 -2.011 -14.988 1.00 71.88 86 SER A O 1
ATOM 633 N N . PRO A 1 87 ? 6.442 -3.696 -16.095 1.00 60.06 87 PRO A N 1
ATOM 634 C CA . PRO A 1 87 ? 7.676 -4.120 -16.739 1.00 60.06 87 PRO A CA 1
ATOM 635 C C . PRO A 1 87 ? 8.254 -2.935 -17.521 1.00 60.06 87 PRO A C 1
ATOM 637 O O . PRO A 1 87 ? 7.476 -2.189 -18.133 1.00 60.06 87 PRO A O 1
ATOM 640 N N . PRO A 1 88 ? 9.587 -2.732 -17.514 1.00 54.28 88 PRO A N 1
ATOM 641 C CA . PRO A 1 88 ? 10.189 -1.677 -18.308 1.00 54.28 88 PRO A CA 1
ATOM 642 C C . PRO A 1 88 ? 9.698 -1.877 -19.735 1.00 54.28 88 PRO A C 1
ATOM 644 O O . PRO A 1 88 ? 9.929 -2.937 -20.326 1.00 54.28 88 PRO A O 1
ATOM 647 N N . ARG A 1 89 ? 8.957 -0.897 -20.271 1.00 52.19 89 ARG A N 1
ATOM 648 C CA . ARG A 1 89 ? 8.562 -0.919 -21.678 1.00 52.19 89 ARG A CA 1
ATOM 649 C C . ARG A 1 89 ? 9.840 -1.188 -22.459 1.00 52.19 89 ARG A C 1
ATOM 651 O O . ARG A 1 89 ? 10.793 -0.413 -22.367 1.00 52.19 89 ARG A O 1
ATOM 658 N N . ARG A 1 90 ? 9.877 -2.329 -23.149 1.00 45.44 90 ARG A N 1
ATOM 659 C CA . ARG A 1 90 ? 10.981 -2.763 -24.006 1.00 45.44 90 ARG A CA 1
ATOM 660 C C . ARG A 1 90 ? 11.149 -1.667 -25.068 1.00 45.44 90 ARG A C 1
ATOM 662 O O . ARG A 1 90 ? 10.430 -1.677 -26.056 1.00 45.44 90 ARG A O 1
ATOM 669 N N . GLY A 1 91 ? 11.984 -0.660 -24.801 1.00 46.69 91 GLY A N 1
ATOM 670 C CA . GLY A 1 91 ? 12.158 0.487 -25.697 1.00 46.69 91 GLY A CA 1
ATOM 671 C C . GLY A 1 91 ? 12.524 1.829 -25.058 1.00 46.69 91 GLY A C 1
ATOM 672 O O . GLY A 1 91 ? 13.290 2.560 -25.664 1.00 46.69 91 GLY A O 1
ATOM 673 N N . THR A 1 92 ? 12.084 2.177 -23.846 1.00 48.00 92 THR A N 1
ATOM 674 C CA . THR A 1 92 ? 12.361 3.528 -23.302 1.00 48.00 92 THR A CA 1
ATOM 675 C C . THR A 1 92 ? 13.550 3.536 -22.352 1.00 48.00 92 THR A C 1
ATOM 677 O O . THR A 1 92 ? 13.416 3.693 -21.141 1.00 48.00 92 THR A O 1
ATOM 680 N N . LYS A 1 93 ? 14.745 3.411 -22.934 1.00 50.03 93 LYS A N 1
ATOM 681 C CA . LYS A 1 93 ? 15.954 4.034 -22.385 1.00 50.03 93 LYS A CA 1
ATOM 682 C C . LYS A 1 93 ? 16.129 5.393 -23.062 1.00 50.03 93 LYS A C 1
ATOM 684 O O . LYS A 1 93 ? 17.136 5.639 -23.703 1.00 50.03 93 LYS A O 1
ATOM 689 N N . GLU A 1 94 ? 15.146 6.269 -22.918 1.00 47.78 94 GLU A N 1
ATOM 690 C CA . GLU A 1 94 ? 15.287 7.663 -23.323 1.00 47.78 94 GLU A CA 1
ATOM 691 C C . GLU A 1 94 ? 15.033 8.522 -22.095 1.00 47.78 94 GLU A C 1
ATOM 693 O O . GLU A 1 94 ? 13.915 8.897 -21.758 1.00 47.78 94 GLU A O 1
ATOM 698 N N . ARG A 1 95 ? 16.129 8.823 -21.394 1.00 52.12 95 ARG A N 1
ATOM 699 C CA . ARG A 1 95 ? 16.231 10.120 -20.739 1.00 52.12 95 ARG A CA 1
ATOM 700 C C . ARG A 1 95 ? 16.240 11.140 -21.879 1.00 52.12 95 ARG A C 1
ATOM 702 O O . ARG A 1 95 ? 17.315 11.505 -22.334 1.00 52.12 95 ARG A O 1
ATOM 709 N N . THR A 1 96 ? 15.083 11.622 -22.319 1.00 47.69 96 THR A N 1
ATOM 710 C CA . THR A 1 96 ? 14.999 12.937 -22.970 1.00 47.69 96 THR A CA 1
ATOM 711 C C . THR A 1 96 ? 15.141 13.998 -21.883 1.00 47.69 96 THR A C 1
ATOM 713 O O . THR A 1 96 ? 14.238 14.778 -21.607 1.00 47.69 96 THR A O 1
ATOM 716 N N . GLY A 1 97 ? 16.278 13.983 -21.185 1.00 44.03 97 GLY A N 1
ATOM 717 C CA . GLY A 1 97 ? 16.856 15.260 -20.832 1.00 44.03 97 GLY A CA 1
ATOM 718 C C . GLY A 1 97 ? 17.349 15.807 -22.157 1.00 44.03 97 GLY A C 1
ATOM 719 O O . GLY A 1 97 ? 18.089 15.110 -22.851 1.00 44.03 97 GLY A O 1
ATOM 720 N N . GLU A 1 98 ? 16.933 17.008 -22.525 1.00 47.81 98 GLU A N 1
ATOM 721 C CA . GLU A 1 98 ? 17.585 17.804 -23.565 1.00 47.81 98 GLU A CA 1
ATOM 722 C C . GLU A 1 98 ? 19.003 18.177 -23.091 1.00 47.81 98 GLU A C 1
ATOM 724 O O . GLU A 1 98 ? 19.356 19.330 -22.888 1.00 47.81 98 GLU A O 1
ATOM 729 N N . GLY A 1 99 ? 19.828 17.169 -22.817 1.00 49.72 99 GLY A N 1
ATOM 730 C CA . GLY A 1 99 ? 21.258 17.303 -22.664 1.00 49.72 99 GLY A CA 1
ATOM 731 C C . GLY A 1 99 ? 21.831 17.174 -24.055 1.00 49.72 99 GLY A C 1
ATOM 732 O O . GLY A 1 99 ? 22.216 16.076 -24.460 1.00 49.72 99 GLY A O 1
ATOM 733 N N . PHE A 1 100 ? 21.859 18.284 -24.795 1.00 46.72 100 PHE A N 1
ATOM 734 C CA . PHE A 1 100 ? 22.738 18.392 -25.950 1.00 46.72 100 PHE A CA 1
ATOM 735 C C . PHE A 1 100 ? 24.119 17.907 -25.510 1.00 46.72 100 PHE A C 1
ATOM 737 O O . PHE A 1 100 ? 24.725 18.431 -24.574 1.00 46.72 100 PHE A O 1
ATOM 744 N N . SER A 1 101 ? 24.582 16.827 -26.131 1.00 48.88 101 SER A N 1
ATOM 745 C CA . SER A 1 101 ? 25.940 16.350 -25.914 1.00 48.88 101 SER A CA 1
ATOM 746 C C . SER A 1 101 ? 26.880 17.449 -26.405 1.00 48.88 101 SER A C 1
ATOM 748 O O . SER A 1 101 ? 26.697 17.935 -27.519 1.00 48.88 101 SER A O 1
ATOM 750 N N . TRP A 1 102 ? 27.881 17.823 -25.604 1.00 56.41 102 TRP A N 1
ATOM 751 C CA . TRP A 1 102 ? 28.898 18.861 -25.875 1.00 56.41 102 TRP A CA 1
ATOM 752 C C . TRP A 1 102 ? 29.735 18.659 -27.165 1.00 56.41 102 TRP A C 1
ATOM 754 O O . TRP A 1 102 ? 30.744 19.323 -27.362 1.00 56.41 102 TRP A O 1
ATOM 764 N N . GLY A 1 103 ? 29.344 17.740 -28.048 1.00 55.81 103 GLY A N 1
ATOM 765 C CA . GLY A 1 103 ? 29.992 17.446 -29.324 1.00 55.81 103 GLY A CA 1
ATOM 766 C C . GLY A 1 103 ? 29.010 17.284 -30.485 1.00 55.81 103 GLY A C 1
ATOM 767 O O . GLY A 1 103 ? 29.316 16.557 -31.425 1.00 55.81 103 GLY A O 1
ATOM 768 N N . HIS A 1 104 ? 27.822 17.896 -30.426 1.00 48.47 104 HIS A N 1
ATOM 769 C CA . HIS A 1 104 ? 26.916 17.914 -31.574 1.00 48.47 104 HIS A CA 1
ATOM 770 C C . HIS A 1 104 ? 27.486 18.853 -32.661 1.00 48.47 104 HIS A C 1
ATOM 772 O O . HIS A 1 104 ? 27.681 20.039 -32.381 1.00 48.47 104 HIS A O 1
ATOM 778 N N . PRO A 1 105 ? 27.771 18.374 -33.889 1.00 50.38 105 PRO A N 1
ATOM 779 C CA . PRO A 1 105 ? 28.211 19.241 -34.979 1.00 50.38 105 PRO A CA 1
ATOM 780 C C . PRO A 1 105 ? 27.042 20.154 -35.368 1.00 50.38 105 PRO A C 1
ATOM 782 O O . PRO A 1 105 ? 26.039 19.693 -35.909 1.00 50.38 105 PRO A O 1
ATOM 785 N N . GLY A 1 106 ? 27.145 21.429 -34.994 1.00 53.75 106 GLY A N 1
ATOM 786 C CA . GLY A 1 106 ? 26.075 22.427 -35.110 1.00 53.75 106 GLY A CA 1
ATOM 787 C C . GLY A 1 106 ? 26.082 23.498 -34.014 1.00 53.75 106 GLY A C 1
ATOM 788 O O . GLY A 1 106 ? 25.306 24.441 -34.099 1.00 53.75 106 GLY A O 1
ATOM 789 N N . PHE A 1 107 ? 26.944 23.380 -32.999 1.00 49.03 107 PHE A N 1
ATOM 790 C CA . PHE A 1 107 ? 27.159 24.445 -32.018 1.00 49.03 107 PHE A CA 1
ATOM 791 C C . PHE A 1 107 ? 28.253 25.40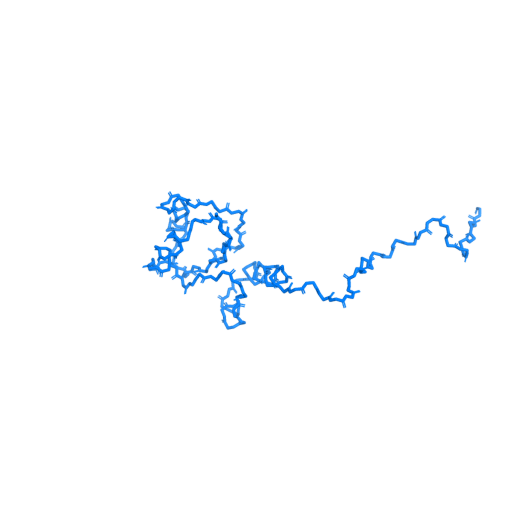0 -32.524 1.00 49.03 107 PHE A C 1
ATOM 793 O O . PHE A 1 107 ? 29.442 25.154 -32.319 1.00 49.03 107 PHE A O 1
ATOM 800 N N . GLU A 1 108 ? 27.867 26.462 -33.234 1.00 48.59 108 GLU A N 1
ATOM 801 C CA . GLU A 1 108 ? 28.740 27.628 -33.396 1.00 48.59 108 GLU A CA 1
ATOM 802 C C . GLU A 1 108 ? 28.818 28.343 -32.044 1.00 48.59 108 GLU A C 1
ATOM 804 O O . GLU A 1 108 ? 27.816 28.812 -31.508 1.00 48.59 108 GLU A O 1
ATOM 809 N N . ALA A 1 109 ? 30.015 28.379 -31.462 1.00 49.12 109 ALA A N 1
ATOM 810 C CA . ALA A 1 109 ? 30.306 29.292 -30.371 1.00 49.12 109 ALA A CA 1
ATOM 811 C C . ALA A 1 109 ? 30.460 30.691 -30.982 1.00 49.12 109 ALA A C 1
ATOM 813 O O . ALA A 1 109 ? 31.514 31.007 -31.533 1.00 49.12 109 ALA A O 1
ATOM 814 N N . GLU A 1 110 ? 29.404 31.503 -30.938 1.00 44.47 110 GLU A N 1
ATOM 815 C CA . GLU A 1 110 ? 29.559 32.942 -31.147 1.00 44.47 110 GLU A CA 1
ATOM 816 C C . GLU A 1 110 ? 30.428 33.512 -30.016 1.00 44.47 110 GLU A C 1
ATOM 818 O O . GLU A 1 110 ? 30.260 33.158 -28.843 1.00 44.47 110 GLU A O 1
ATOM 823 N N . GLY A 1 111 ? 31.424 34.304 -30.418 1.00 45.12 111 GLY A N 1
ATOM 824 C CA . GLY A 1 111 ? 32.384 34.963 -29.535 1.00 45.12 111 GLY A CA 1
ATOM 825 C C . GLY A 1 111 ? 31.845 36.191 -28.818 1.00 45.12 111 GLY A C 1
ATOM 826 O O . GLY A 1 111 ? 30.678 36.577 -29.039 1.00 45.12 111 GLY A O 1
#

Foldseek 3Di:
DAKKKWFWDPDDDPVVVCLQVVLVKAFPDDFPRTITIIDHDPVSQVVQQPDPGTPDIGRAQDDPVSLVVDDPRRVVVNVVRNVVRDDPPPDPPDPPPVPPDPPDPPDDDDD

Radius of gyration: 19.9 Å; chains: 1; bounding box: 43×48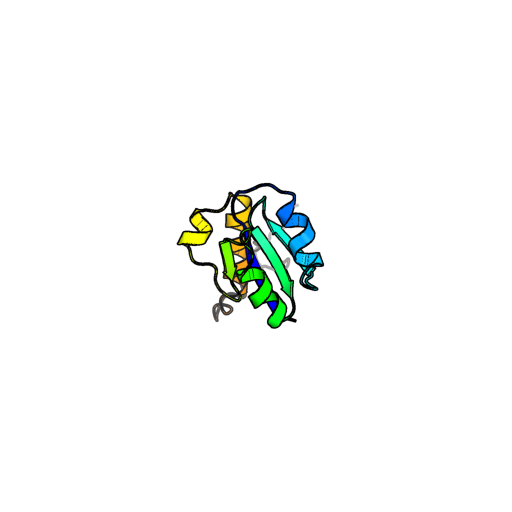×51 Å

Sequence (111 aa):
MATFFVVLDASPSQAVSNIAADIDGRVTHRYGRRALIIDAGADAVWELGARPAVSGVFPMIVPAEVVAQLDEAGQLGAAAWNARQSPPRRGTKERTGEGFSWGHPGFEAEG

pLDDT: mean 74.26, std 16.35, range [44.03, 91.88]

Secondary structure (DSSP, 8-state):
-EEEEEEE-SS-THHHHHHHHHTT-EEEEEETTTEEEEEE-HHHHHHHHT-TTEEEEESSPPPHHHHTTS-HHHHHHHHHHHHHHSPPPTT----------TT-TT-----